Protein AF-A0A0D3IF37-F1 (afdb_monomer)

Nearest PDB structures (foldseek):
  8afw-assembly1_A  TM=7.853E-01  e=3.911E-01  Saccharomyces cerevisiae
  6wvz-assembly1_M  TM=8.835E-01  e=6.582E-01  Homo sapiens
  7mo7-assembly1_B  TM=9.055E-01  e=7.829E-01  Homo sapiens
  6i04-assembly2_B  TM=7.378E-01  e=4.390E-01  Homo sapiens
  5oql-assembly1_O  TM=6.759E-01  e=5.863E-01  Thermochaetoides thermophila DSM 1495

Radius of gyration: 23.02 Å; Cα contacts (8 Å, |Δi|>4): 160; chains: 1; bounding box: 54×38×68 Å

Organism: Emiliania huxleyi (strain CCMP1516) (NCBI:txid280463)

Mean predicted aligned error: 11.83 Å

pLDDT: mean 78.59, std 18.43, range [29.14, 96.12]

Sequence (164 aa):
MNAILDGGCLAEVLGHLTDWGLCCARRVCTAWRDAASTAGVWRAVFEGMHGAHSVHWAAAHEPVALAPGDDEWRARCALRRRAATNRRRGLARARLLPFEMGPTAASSPFFVVSLAVDGPWLALGGHGHVSLHDLRTGKRCWQQPHAASAAGSDDSAHLVSMVT

Foldseek 3Di:
DPPDDPLQSLLVVLLPDALVSLVVQLPPDPSSVVSSLPPCSLVSNLCNVPNPLCSVQCVPAVDFDDDVSDDPSNRVSVVVVVVVVCVVVVVDDDDDQPQDPPDDPPPDDDDFPDWDDDRQWIWTDDDQKIWIAGNVVSDTPDMDGNDPPPPDDDDDPPPPPPPD

Solvent-accessible surface area (backbone atoms only — not comparable to full-atom values): 10156 Å² total; per-residue (Å²): 133,86,84,73,73,51,62,64,61,46,22,55,61,51,24,74,34,52,69,65,53,44,57,54,42,41,69,74,45,67,69,45,30,51,20,62,63,39,88,59,27,40,46,43,19,46,26,75,76,59,36,69,66,47,57,65,49,37,74,80,72,55,88,75,94,71,59,94,90,56,57,67,43,50,52,50,49,52,50,54,53,49,54,51,50,29,49,78,70,68,65,53,79,84,75,88,62,76,75,80,78,72,90,64,67,98,80,67,84,90,58,76,79,44,78,49,78,57,91,58,35,37,39,42,30,35,91,58,29,40,36,37,29,35,66,84,80,39,42,74,77,47,73,45,70,47,77,71,79,74,89,68,86,78,96,69,88,78,72,80,75,78,79,127

Structure (mmCIF, N/CA/C/O backbone):
data_AF-A0A0D3IF37-F1
#
_entry.id   AF-A0A0D3IF37-F1
#
loop_
_atom_site.group_PDB
_atom_site.id
_atom_site.type_symbol
_atom_site.label_atom_id
_atom_site.label_alt_id
_atom_site.label_comp_id
_atom_site.label_asym_id
_atom_site.label_entity_id
_atom_site.label_seq_id
_atom_site.pdbx_PDB_ins_code
_atom_site.Cartn_x
_atom_site.Cartn_y
_atom_site.Cartn_z
_atom_site.occupancy
_atom_site.B_iso_or_equiv
_atom_site.auth_seq_id
_atom_site.auth_comp_id
_atom_site.auth_asym_id
_atom_site.auth_atom_id
_atom_site.pdbx_PDB_model_num
ATOM 1 N N . MET A 1 1 ? -25.679 -18.445 29.162 1.00 38.97 1 MET A N 1
ATOM 2 C CA . MET A 1 1 ? -24.326 -17.878 29.335 1.00 38.97 1 MET A CA 1
ATOM 3 C C . MET A 1 1 ? -23.926 -17.250 28.012 1.00 38.97 1 MET A C 1
ATOM 5 O O . MET A 1 1 ? -23.729 -17.987 27.058 1.00 38.97 1 MET A O 1
ATOM 9 N N . ASN A 1 2 ? -23.894 -15.919 27.919 1.00 47.25 2 ASN A N 1
ATOM 10 C CA . ASN A 1 2 ? -23.346 -15.246 26.739 1.00 47.25 2 ASN A CA 1
ATOM 11 C C . ASN A 1 2 ? -21.824 -15.308 26.855 1.00 47.25 2 ASN A C 1
ATOM 13 O O . ASN A 1 2 ? -21.263 -14.674 27.746 1.00 47.25 2 ASN A O 1
ATOM 17 N N . ALA A 1 3 ? -21.173 -16.105 26.010 1.00 55.53 3 ALA A N 1
ATOM 18 C CA . ALA A 1 3 ? -19.724 -16.074 25.891 1.00 55.53 3 ALA A CA 1
ATOM 19 C C . ALA A 1 3 ? -19.339 -14.707 25.311 1.00 55.53 3 ALA A C 1
ATOM 21 O O . ALA A 1 3 ? -19.522 -14.444 24.124 1.00 55.53 3 ALA A O 1
ATOM 22 N N . ILE A 1 4 ? -18.889 -13.802 26.178 1.00 71.75 4 ILE A N 1
ATOM 23 C CA . ILE A 1 4 ? -18.234 -12.572 25.751 1.00 71.75 4 ILE A CA 1
ATOM 24 C C . ILE A 1 4 ? -16.890 -13.024 25.187 1.00 71.75 4 ILE A C 1
ATOM 26 O O . ILE A 1 4 ? -16.077 -13.572 25.929 1.00 71.75 4 ILE A O 1
ATOM 30 N N . LEU A 1 5 ? -16.699 -12.863 23.876 1.00 75.69 5 LEU A N 1
ATOM 31 C CA . LEU A 1 5 ? -15.403 -13.081 23.236 1.00 75.69 5 LEU A CA 1
ATOM 32 C C . LEU A 1 5 ? -14.354 -12.267 23.996 1.00 75.69 5 LEU A C 1
ATOM 34 O O . LEU A 1 5 ? -14.552 -11.068 24.219 1.00 75.69 5 LEU A O 1
ATOM 38 N N . ASP A 1 6 ? -13.266 -12.910 24.412 1.00 87.62 6 ASP A N 1
ATOM 39 C CA . ASP A 1 6 ? -12.150 -12.179 24.994 1.00 87.62 6 ASP A CA 1
ATOM 40 C C . ASP A 1 6 ? -11.518 -11.236 23.951 1.00 87.62 6 ASP A C 1
ATOM 42 O O . ASP A 1 6 ? -11.742 -11.346 22.739 1.00 87.62 6 ASP A O 1
ATOM 46 N N . GLY A 1 7 ? -10.746 -10.259 24.429 1.00 85.88 7 GLY A N 1
ATOM 47 C CA . GLY A 1 7 ? -10.143 -9.247 23.561 1.00 85.88 7 GLY A CA 1
ATOM 48 C C . GLY A 1 7 ? -9.182 -9.823 22.512 1.00 85.88 7 GLY A C 1
ATOM 49 O O . GLY A 1 7 ? -9.018 -9.212 21.456 1.00 85.88 7 GLY A O 1
ATOM 50 N N . GLY A 1 8 ? -8.580 -10.989 22.769 1.00 89.81 8 GLY A N 1
ATOM 51 C CA . GLY A 1 8 ? -7.678 -11.665 21.837 1.00 89.81 8 GLY A CA 1
ATOM 52 C C . GLY A 1 8 ? -8.439 -12.320 20.689 1.00 89.81 8 GLY A C 1
ATOM 53 O O . GLY A 1 8 ? -8.130 -12.067 19.527 1.00 89.81 8 GLY A O 1
ATOM 54 N N . CYS A 1 9 ? -9.492 -13.072 21.003 1.00 92.81 9 CYS A N 1
ATOM 55 C CA . CYS A 1 9 ? -10.359 -13.696 20.008 1.00 92.81 9 CYS A CA 1
ATOM 56 C C . CYS A 1 9 ? -11.052 -12.641 19.133 1.00 92.81 9 CYS A C 1
ATOM 58 O O . CYS A 1 9 ? -11.139 -12.781 17.912 1.00 92.81 9 CYS A O 1
ATOM 60 N N . LEU A 1 10 ? -11.479 -11.522 19.731 1.00 93.69 10 LEU A N 1
ATOM 61 C CA . LEU A 1 10 ? -12.012 -10.404 18.960 1.00 93.69 10 LEU A CA 1
ATOM 62 C C . LEU A 1 10 ? -10.953 -9.805 18.018 1.00 93.69 10 LEU A C 1
ATOM 64 O O . LEU A 1 10 ? -11.267 -9.526 16.865 1.00 93.69 10 LEU A O 1
ATOM 68 N N . ALA A 1 11 ? -9.707 -9.625 18.468 1.00 93.19 11 ALA A N 1
ATOM 69 C CA . ALA A 1 11 ? -8.624 -9.113 17.626 1.00 93.19 11 ALA A CA 1
ATOM 70 C C . ALA A 1 11 ? -8.309 -10.043 16.439 1.00 93.19 11 ALA A C 1
ATOM 72 O O . ALA A 1 11 ? -8.102 -9.555 15.328 1.00 93.19 11 ALA A O 1
ATOM 73 N N . GLU A 1 12 ? -8.339 -11.361 16.651 1.00 94.69 12 GLU A N 1
ATOM 74 C CA . GLU A 1 12 ? -8.164 -12.369 15.599 1.00 94.69 12 GLU A CA 1
ATOM 75 C C . GLU A 1 12 ? -9.252 -12.251 14.523 1.00 94.69 12 GLU A C 1
ATOM 77 O O . GLU A 1 12 ? -8.947 -12.071 13.344 1.00 94.69 12 GLU A O 1
ATOM 82 N N . VAL A 1 13 ? -10.527 -12.224 14.928 1.00 94.88 13 VAL A N 1
ATOM 83 C CA . VAL A 1 13 ? -11.660 -12.046 14.002 1.00 94.88 13 VAL A CA 1
ATOM 84 C C . VAL A 1 13 ? -11.545 -10.728 13.233 1.00 94.88 13 VAL A C 1
ATOM 86 O O . VAL A 1 13 ? -11.764 -10.682 12.021 1.00 94.88 13 VAL A O 1
ATOM 89 N N . LEU A 1 14 ? -11.178 -9.644 13.920 1.00 95.56 14 LEU A N 1
ATOM 90 C CA . LEU A 1 14 ? -11.000 -8.332 13.301 1.00 95.56 14 LEU A CA 1
ATOM 91 C C . LEU A 1 14 ? -9.825 -8.296 12.308 1.00 95.56 14 LEU A C 1
ATOM 93 O O . LEU A 1 14 ? -9.883 -7.530 11.345 1.00 95.56 14 LEU A O 1
ATOM 97 N N . GLY A 1 15 ? -8.804 -9.137 12.494 1.00 93.94 15 GLY A N 1
ATOM 98 C CA . GLY A 1 15 ? -7.669 -9.294 11.579 1.00 93.94 15 GLY A CA 1
ATOM 99 C C . GLY A 1 15 ? -8.044 -9.832 10.194 1.00 93.94 15 GLY A C 1
ATOM 100 O O . GLY A 1 15 ? -7.302 -9.619 9.238 1.00 93.94 15 GLY A O 1
ATOM 101 N N . HIS A 1 16 ? -9.215 -10.461 10.057 1.00 95.12 16 HIS A N 1
ATOM 102 C CA . HIS A 1 16 ? -9.740 -10.953 8.778 1.00 95.12 16 HIS A CA 1
ATOM 103 C C . HIS A 1 16 ? -10.593 -9.927 8.017 1.00 95.12 16 HIS A C 1
ATOM 105 O O . HIS A 1 16 ? -11.067 -10.204 6.913 1.00 95.12 16 HIS A O 1
ATOM 111 N N . LEU A 1 17 ? -10.825 -8.743 8.590 1.00 95.75 17 LEU A N 1
ATOM 112 C CA . LEU A 1 17 ? -11.585 -7.688 7.927 1.00 95.75 17 LEU A CA 1
ATOM 113 C C . LEU A 1 17 ? -10.730 -6.916 6.916 1.00 95.75 17 LEU A C 1
ATOM 115 O O . LEU A 1 17 ? -9.505 -6.924 6.942 1.00 95.75 17 LEU A O 1
ATOM 119 N N . THR A 1 18 ? -11.400 -6.161 6.047 1.00 95.31 18 THR A N 1
ATOM 120 C CA . THR A 1 18 ? -10.742 -5.103 5.270 1.0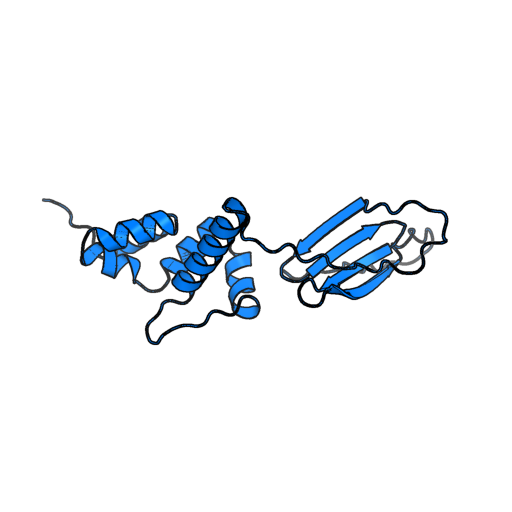0 95.31 18 THR A CA 1
ATOM 121 C C . THR A 1 18 ? -10.429 -3.900 6.156 1.00 95.31 18 THR A C 1
ATOM 123 O O . THR A 1 18 ? -11.015 -3.714 7.225 1.00 95.31 18 THR A O 1
ATOM 126 N N . ASP A 1 19 ? -9.571 -3.001 5.682 1.00 94.38 19 ASP A N 1
ATOM 127 C CA . ASP A 1 19 ? -9.265 -1.751 6.379 1.00 94.38 19 ASP A CA 1
ATOM 128 C C . ASP A 1 19 ? -10.495 -0.853 6.604 1.00 94.38 19 ASP A C 1
ATOM 130 O O . ASP A 1 19 ? -10.563 -0.107 7.587 1.00 94.38 19 ASP A O 1
ATOM 134 N N . TRP A 1 20 ? -11.476 -0.906 5.701 1.00 93.88 20 TRP A N 1
ATOM 135 C CA . TRP A 1 20 ? -12.772 -0.261 5.871 1.00 93.88 20 TRP A CA 1
ATOM 136 C C . TRP A 1 20 ? -13.583 -0.935 6.977 1.00 93.88 20 TRP A C 1
ATOM 138 O O . TRP A 1 20 ? -14.065 -0.246 7.877 1.00 93.88 20 TRP A O 1
ATOM 148 N N . GLY A 1 21 ? -13.679 -2.268 6.946 1.00 95.06 21 GLY A N 1
ATOM 149 C CA . GLY A 1 21 ? -14.354 -3.052 7.980 1.00 95.06 21 GLY A CA 1
ATOM 150 C C . GLY A 1 21 ? -13.775 -2.782 9.367 1.00 95.06 21 GLY A C 1
ATOM 151 O O . GLY A 1 21 ? -14.521 -2.486 10.298 1.00 95.06 21 GLY A O 1
ATOM 152 N N . LEU A 1 22 ? -12.447 -2.749 9.486 1.00 94.88 22 LEU A N 1
ATOM 153 C CA . LEU A 1 22 ? -11.756 -2.454 10.737 1.00 94.88 22 LEU A CA 1
ATOM 154 C C . LEU A 1 22 ? -11.977 -1.000 11.202 1.00 94.88 22 LEU A C 1
ATOM 156 O O . LEU A 1 22 ? -12.160 -0.737 12.392 1.00 94.88 22 LEU A O 1
ATOM 160 N N . CYS A 1 23 ? -12.041 -0.032 10.278 1.00 93.69 23 CYS A N 1
ATOM 161 C CA . CYS A 1 23 ? -12.442 1.341 10.606 1.00 93.69 23 CYS A CA 1
ATOM 162 C C . CYS A 1 23 ? -13.880 1.429 11.137 1.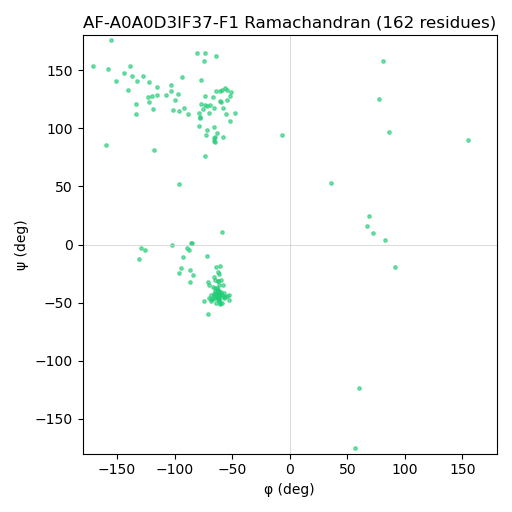00 93.69 23 CYS A C 1
ATOM 164 O O . CYS A 1 23 ? -14.129 2.198 12.068 1.00 93.69 23 CYS A O 1
ATOM 166 N N . CYS A 1 24 ? -14.816 0.682 10.548 1.00 95.44 24 CYS A N 1
ATOM 167 C CA . CYS A 1 24 ? -16.195 0.598 11.024 1.00 95.44 24 CYS A CA 1
ATOM 168 C C . CYS A 1 24 ? -16.257 -0.060 12.406 1.00 95.44 24 CYS A C 1
ATOM 170 O O . CYS A 1 24 ? -16.868 0.505 13.311 1.00 95.44 24 CYS A O 1
ATOM 172 N N . ALA A 1 25 ? -15.549 -1.175 12.599 1.00 94.56 25 ALA A N 1
ATOM 173 C CA . ALA A 1 25 ? -15.479 -1.903 13.861 1.00 94.56 25 ALA A CA 1
ATOM 174 C C . ALA A 1 25 ? -15.048 -1.005 15.037 1.00 94.56 25 ALA A C 1
ATOM 176 O O . ALA A 1 25 ? -15.699 -0.966 16.079 1.00 94.56 25 ALA A O 1
ATOM 177 N N . ARG A 1 26 ? -14.022 -0.169 14.836 1.00 94.50 26 ARG A N 1
ATOM 178 C CA . ARG A 1 26 ? -13.526 0.793 15.843 1.00 94.50 26 ARG A CA 1
ATOM 179 C C . ARG A 1 26 ? -14.539 1.840 16.311 1.00 94.50 26 ARG A C 1
ATOM 181 O O . ARG A 1 26 ? -14.306 2.509 17.325 1.00 94.50 26 ARG A O 1
ATOM 188 N N . ARG A 1 27 ? -15.608 2.055 15.542 1.00 96.12 27 ARG A N 1
ATOM 189 C CA . ARG A 1 27 ? -16.674 3.018 15.855 1.00 96.12 27 ARG A CA 1
ATOM 190 C C . ARG A 1 27 ? -17.832 2.387 16.625 1.00 96.12 27 ARG A C 1
ATOM 192 O O . ARG A 1 27 ? -18.658 3.137 17.123 1.00 96.12 27 ARG A O 1
ATOM 199 N N . VAL A 1 28 ? -17.880 1.057 16.732 1.00 96.12 28 VAL A N 1
ATOM 200 C CA . VAL A 1 28 ? -18.986 0.330 17.372 1.00 96.12 28 VAL A CA 1
ATOM 201 C C . VAL A 1 28 ? -18.979 0.542 18.885 1.00 96.12 28 VAL A C 1
ATOM 203 O O . VAL A 1 28 ? -19.936 1.073 19.439 1.00 96.12 28 VAL A O 1
ATOM 206 N N . CYS A 1 29 ? -17.896 0.159 19.564 1.00 95.06 29 CYS A N 1
ATOM 207 C CA . CYS A 1 29 ? -17.746 0.322 21.011 1.00 95.06 29 CYS A CA 1
ATOM 208 C C . CYS A 1 29 ? -16.262 0.371 21.419 1.00 95.06 29 CYS A C 1
ATOM 210 O O . CYS A 1 29 ? -15.373 0.218 20.577 1.00 95.06 29 CYS A O 1
ATOM 212 N N . THR A 1 30 ? -15.987 0.601 22.707 1.00 94.31 30 THR A N 1
ATOM 213 C CA . THR A 1 30 ? -14.619 0.647 23.256 1.00 94.31 30 THR A CA 1
ATOM 214 C C . THR A 1 30 ? -13.900 -0.690 23.107 1.00 94.31 30 THR A C 1
ATOM 216 O O . THR A 1 30 ? -12.820 -0.710 22.538 1.00 94.31 30 THR A O 1
ATOM 219 N N . ALA A 1 31 ? -14.538 -1.812 23.457 1.00 93.25 31 ALA A N 1
ATOM 220 C CA . ALA A 1 31 ? -13.929 -3.141 23.334 1.00 93.25 31 ALA A CA 1
ATOM 221 C C . ALA A 1 31 ? -13.467 -3.465 21.898 1.00 93.25 31 ALA A C 1
ATOM 223 O O . ALA A 1 31 ? -12.369 -3.972 21.691 1.00 93.25 31 ALA A O 1
ATOM 224 N N . TRP A 1 32 ? -14.271 -3.117 20.887 1.00 95.44 32 TRP A N 1
ATOM 225 C CA . TRP A 1 32 ? -13.907 -3.306 19.477 1.00 95.44 32 TRP A CA 1
ATOM 226 C C . TRP A 1 32 ? -12.799 -2.355 19.031 1.00 95.44 32 TRP A C 1
ATOM 228 O O . TRP A 1 32 ? -11.961 -2.709 18.204 1.00 95.44 32 TRP A O 1
ATOM 238 N N . ARG A 1 33 ? -12.788 -1.132 19.568 1.00 94.62 33 ARG A N 1
ATOM 239 C CA . ARG A 1 33 ? -11.717 -0.170 19.315 1.00 94.62 33 ARG A CA 1
ATOM 240 C C . ARG A 1 33 ? -10.391 -0.647 19.891 1.00 94.62 33 ARG A C 1
ATOM 242 O O . ARG A 1 33 ? -9.380 -0.508 19.205 1.00 94.62 33 ARG A O 1
ATOM 249 N N . ASP A 1 34 ? -10.418 -1.191 21.099 1.00 93.75 34 ASP A N 1
ATOM 250 C CA . ASP A 1 34 ? -9.241 -1.684 21.803 1.00 93.75 34 ASP A CA 1
ATOM 251 C C . ASP A 1 34 ? -8.698 -2.929 21.096 1.00 93.75 34 ASP A C 1
ATOM 253 O O . ASP A 1 34 ? -7.531 -2.94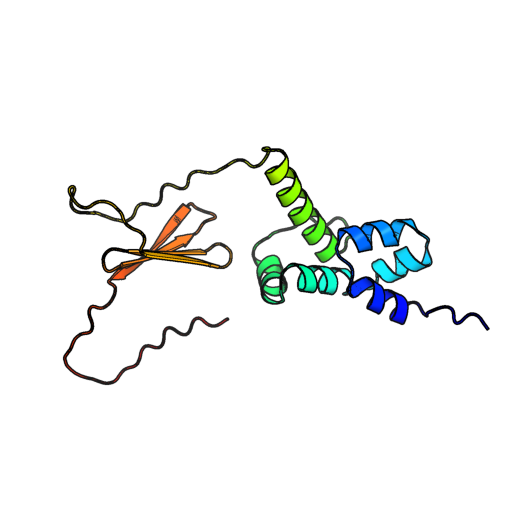1 20.719 1.00 93.75 34 ASP A O 1
ATOM 257 N N . ALA A 1 35 ? -9.562 -3.893 20.752 1.00 94.69 35 ALA A N 1
ATOM 258 C CA . ALA A 1 35 ? -9.178 -5.072 19.972 1.00 94.69 35 ALA A CA 1
ATOM 259 C C . ALA A 1 35 ? -8.610 -4.714 18.585 1.00 94.69 35 ALA A C 1
ATOM 261 O O . ALA A 1 35 ? -7.602 -5.263 18.157 1.00 94.69 35 ALA A O 1
ATOM 262 N N . ALA A 1 36 ? -9.194 -3.733 17.891 1.00 93.94 36 ALA A N 1
ATOM 263 C CA . ALA A 1 36 ? -8.663 -3.229 16.621 1.00 93.94 36 ALA A CA 1
ATOM 264 C C . ALA A 1 36 ? -7.374 -2.399 16.763 1.00 93.94 36 ALA A C 1
ATOM 266 O O . ALA A 1 36 ? -6.791 -2.002 15.751 1.00 93.94 36 ALA A O 1
ATOM 267 N N . SER A 1 37 ? -6.983 -2.046 17.988 1.00 92.12 37 SER A N 1
ATOM 268 C CA . SER A 1 37 ? -5.728 -1.352 18.297 1.00 92.12 37 SER A CA 1
ATOM 269 C C . SER A 1 37 ? -4.676 -2.312 18.862 1.00 92.12 37 SER A C 1
ATOM 271 O O . SER A 1 37 ? -3.557 -1.885 19.136 1.00 92.12 37 SER A O 1
ATOM 273 N N . THR A 1 38 ? -5.008 -3.600 19.005 1.00 93.81 38 THR A N 1
ATOM 274 C CA . THR A 1 38 ? -4.048 -4.645 19.355 1.00 93.81 38 THR A CA 1
ATOM 275 C C . THR A 1 38 ? -2.942 -4.700 18.304 1.00 93.81 38 THR A C 1
ATOM 277 O O . THR A 1 38 ? -3.196 -4.698 17.094 1.00 93.81 38 THR A O 1
ATOM 280 N N . ALA A 1 39 ? -1.696 -4.746 18.780 1.00 91.50 39 ALA A N 1
ATOM 281 C CA . ALA A 1 39 ? -0.518 -4.794 17.928 1.00 91.50 39 ALA A CA 1
ATOM 282 C C . ALA A 1 39 ? -0.609 -5.961 16.931 1.00 91.50 39 ALA A C 1
ATOM 284 O O . ALA A 1 39 ? -0.937 -7.086 17.296 1.00 91.50 39 ALA A O 1
ATOM 285 N N . GLY A 1 40 ? -0.318 -5.683 15.660 1.00 92.00 40 GLY A N 1
ATOM 286 C CA . GLY A 1 40 ? -0.333 -6.683 14.590 1.00 92.00 40 GLY A CA 1
ATOM 287 C C . GLY A 1 40 ? -1.661 -6.821 13.842 1.00 92.00 40 GLY A C 1
ATOM 288 O O . GLY A 1 40 ? -1.631 -7.250 12.692 1.00 92.00 40 GLY A O 1
ATOM 289 N N . VAL A 1 41 ? -2.798 -6.370 14.389 1.00 95.50 41 VAL A N 1
ATOM 290 C CA . VAL A 1 41 ? -4.101 -6.469 13.694 1.00 95.50 41 VAL A CA 1
ATOM 291 C C . VAL A 1 41 ? -4.088 -5.692 12.377 1.00 95.50 41 VAL A C 1
ATOM 293 O O . VAL A 1 41 ? -4.425 -6.235 11.327 1.00 95.50 41 VAL A O 1
ATOM 296 N N . TRP A 1 42 ? -3.626 -4.437 12.387 1.00 95.25 42 TRP A N 1
ATOM 297 C CA . TRP A 1 42 ? -3.522 -3.641 11.158 1.00 95.25 42 TRP A CA 1
ATOM 298 C C . TRP A 1 42 ? -2.504 -4.202 10.165 1.00 95.25 42 TRP A C 1
ATOM 300 O O . TRP A 1 42 ? -2.702 -4.065 8.958 1.00 95.25 42 TRP A O 1
ATOM 310 N N . ARG A 1 43 ? -1.441 -4.854 10.653 1.00 94.69 43 ARG A N 1
ATOM 311 C CA . ARG A 1 43 ? -0.461 -5.537 9.801 1.00 94.69 43 ARG A CA 1
ATOM 312 C C . ARG A 1 43 ? -1.098 -6.728 9.089 1.00 94.69 43 ARG A C 1
ATOM 314 O O . ARG A 1 43 ? -0.952 -6.828 7.878 1.00 94.69 43 ARG A O 1
ATOM 321 N N . ALA A 1 44 ? -1.842 -7.565 9.815 1.00 94.88 44 ALA A N 1
ATOM 322 C CA . ALA A 1 44 ? -2.561 -8.709 9.257 1.00 94.88 44 ALA A CA 1
ATOM 323 C C . ALA A 1 44 ? -3.605 -8.272 8.218 1.00 94.88 44 ALA A C 1
ATOM 325 O O . ALA A 1 44 ? -3.656 -8.827 7.124 1.00 94.88 44 ALA A O 1
ATOM 326 N N . VAL A 1 45 ? -4.367 -7.210 8.503 1.00 95.88 45 VAL A N 1
ATOM 327 C CA . VAL A 1 45 ? -5.311 -6.632 7.531 1.00 95.88 45 VAL A CA 1
ATOM 328 C C . VAL A 1 45 ? -4.589 -6.118 6.282 1.00 95.88 45 VAL A C 1
ATOM 330 O O . VAL A 1 45 ? -5.030 -6.365 5.159 1.00 95.88 45 VAL A O 1
ATOM 333 N N . PHE A 1 46 ? -3.465 -5.415 6.445 1.00 94.25 46 PHE A N 1
ATOM 334 C CA . PHE A 1 46 ? -2.674 -4.931 5.313 1.00 94.25 46 PHE A CA 1
ATOM 335 C C . PHE A 1 46 ? -2.133 -6.091 4.466 1.00 94.25 46 PHE A C 1
ATOM 337 O O . PHE A 1 46 ? -2.231 -6.054 3.240 1.00 94.25 46 PHE A O 1
ATOM 344 N N . GLU A 1 47 ? -1.606 -7.128 5.116 1.00 94.00 47 GLU A N 1
ATOM 345 C CA . GLU A 1 47 ? -1.120 -8.349 4.477 1.00 94.00 47 GLU A CA 1
ATOM 346 C C . GLU A 1 47 ? -2.229 -9.081 3.720 1.00 94.00 47 GLU A C 1
ATOM 348 O O . GLU A 1 47 ? -2.055 -9.402 2.549 1.00 94.00 47 GLU A O 1
ATOM 353 N N . GLY A 1 48 ? -3.400 -9.270 4.330 1.00 94.19 48 GLY A N 1
ATOM 354 C CA . GLY A 1 48 ? -4.535 -9.931 3.684 1.00 94.19 48 GLY A CA 1
ATOM 355 C C . GLY A 1 48 ? -5.030 -9.192 2.437 1.00 94.19 48 GLY A C 1
ATOM 356 O O . GLY A 1 48 ? -5.426 -9.817 1.457 1.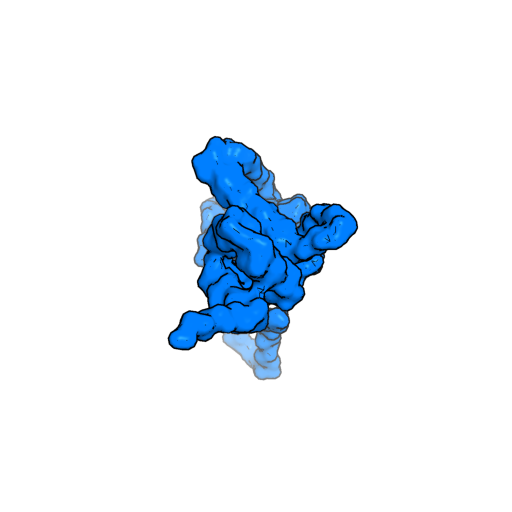00 94.19 48 GLY A O 1
ATOM 357 N N . MET A 1 49 ? -4.970 -7.856 2.430 1.00 93.31 49 MET A N 1
ATOM 358 C CA . MET A 1 49 ? -5.402 -7.048 1.282 1.00 93.31 49 MET A CA 1
ATOM 359 C C . MET A 1 49 ? -4.338 -6.881 0.189 1.00 93.31 49 MET A C 1
ATOM 361 O O . MET A 1 49 ? -4.682 -6.573 -0.956 1.00 93.31 49 MET A O 1
ATOM 365 N N . HIS A 1 50 ? -3.052 -6.969 0.531 1.00 89.62 50 HIS A N 1
ATOM 366 C CA . HIS A 1 50 ? -1.956 -6.559 -0.357 1.00 89.62 50 HIS A CA 1
ATOM 367 C C . HIS A 1 50 ? -0.851 -7.607 -0.540 1.00 89.62 50 HIS A C 1
ATOM 369 O O . HIS A 1 50 ? 0.074 -7.381 -1.324 1.00 89.62 50 HIS A O 1
ATOM 375 N N . GLY A 1 51 ? -0.944 -8.739 0.151 1.00 90.31 51 GLY A N 1
ATOM 376 C CA . GLY A 1 51 ? 0.035 -9.819 0.161 1.00 90.31 51 GLY A CA 1
ATOM 377 C C . GLY A 1 51 ? 1.225 -9.572 1.093 1.00 90.31 51 GLY A C 1
ATOM 378 O O . GLY A 1 51 ? 1.591 -8.431 1.393 1.00 90.31 51 GLY A O 1
ATOM 379 N N . ALA A 1 52 ? 1.877 -10.667 1.494 1.00 89.00 52 ALA A N 1
ATOM 380 C CA . ALA A 1 52 ? 3.054 -10.672 2.368 1.00 89.00 52 ALA A CA 1
ATOM 381 C C . ALA A 1 52 ? 4.233 -9.859 1.806 1.00 89.00 52 ALA A C 1
ATOM 383 O O . ALA A 1 52 ? 4.936 -9.178 2.555 1.00 89.00 52 ALA A O 1
ATOM 384 N N . HIS A 1 53 ? 4.418 -9.856 0.481 1.00 83.94 53 HIS A N 1
ATOM 385 C CA . HIS A 1 53 ? 5.442 -9.039 -0.184 1.00 83.94 53 HIS A CA 1
ATOM 386 C C . HIS A 1 53 ? 5.273 -7.545 0.112 1.00 83.94 53 HIS A C 1
ATOM 388 O O . HIS A 1 53 ? 6.224 -6.856 0.477 1.00 83.94 53 HIS A O 1
ATOM 394 N N . SER A 1 54 ? 4.033 -7.044 0.049 1.00 85.69 54 SER A N 1
ATOM 395 C CA . SER A 1 54 ? 3.747 -5.627 0.296 1.00 85.69 54 SER A CA 1
ATOM 396 C C . SER A 1 54 ? 4.120 -5.196 1.713 1.00 85.69 54 SER A C 1
ATOM 398 O O . SER A 1 54 ? 4.483 -4.040 1.903 1.00 85.69 54 SER A O 1
ATOM 400 N N . VAL A 1 55 ? 4.028 -6.088 2.704 1.00 88.06 55 VAL A N 1
ATOM 401 C CA . VAL A 1 55 ? 4.416 -5.800 4.095 1.00 88.06 55 VAL A CA 1
ATOM 402 C C . VAL A 1 55 ? 5.918 -5.519 4.169 1.00 88.06 55 VAL A C 1
ATOM 404 O O . VAL A 1 55 ? 6.332 -4.484 4.684 1.00 88.06 55 VAL A O 1
ATOM 407 N N . HIS A 1 56 ? 6.739 -6.396 3.598 1.00 85.19 56 HIS A N 1
ATOM 408 C CA . HIS A 1 56 ? 8.194 -6.239 3.612 1.00 85.19 56 HIS A CA 1
ATOM 409 C C . HIS A 1 56 ? 8.632 -5.019 2.796 1.00 85.19 56 HIS A C 1
ATOM 411 O O . HIS A 1 56 ? 9.430 -4.202 3.256 1.00 85.19 56 HIS A O 1
ATOM 417 N N . TRP A 1 57 ? 8.040 -4.847 1.615 1.00 82.50 57 TRP A N 1
ATOM 418 C CA . TRP A 1 57 ? 8.393 -3.769 0.702 1.00 82.50 57 TRP A CA 1
ATOM 419 C C . TRP A 1 57 ? 7.991 -2.377 1.216 1.00 82.50 57 TRP A C 1
ATOM 421 O O . TRP A 1 57 ? 8.767 -1.422 1.125 1.00 82.50 57 TRP A O 1
ATOM 431 N N . ALA A 1 58 ? 6.779 -2.235 1.767 1.00 83.44 58 ALA A N 1
ATOM 432 C CA . ALA A 1 58 ? 6.237 -0.928 2.138 1.00 83.44 58 ALA A CA 1
ATOM 433 C C . ALA A 1 58 ? 7.073 -0.245 3.231 1.00 83.44 58 ALA A C 1
ATOM 435 O O . ALA A 1 58 ? 7.297 0.967 3.152 1.00 83.44 58 ALA A O 1
ATOM 436 N N . ALA A 1 59 ? 7.585 -1.016 4.197 1.00 78.44 59 ALA A N 1
ATOM 437 C CA . ALA A 1 59 ? 8.451 -0.522 5.268 1.00 78.44 59 ALA A CA 1
ATOM 438 C C . ALA A 1 59 ? 9.660 0.267 4.730 1.00 78.44 59 ALA A C 1
ATOM 440 O O . ALA A 1 59 ? 9.958 1.353 5.224 1.00 78.44 59 ALA A O 1
ATOM 441 N N . ALA A 1 60 ? 10.301 -0.237 3.672 1.00 77.88 60 ALA A N 1
ATOM 442 C CA . ALA A 1 60 ? 11.513 0.348 3.103 1.00 77.88 60 ALA A CA 1
ATOM 443 C C . ALA A 1 60 ? 11.258 1.449 2.054 1.00 77.88 60 ALA A C 1
ATOM 445 O O . ALA A 1 60 ? 12.144 2.265 1.793 1.00 77.88 60 ALA A O 1
ATOM 446 N N . HIS A 1 61 ? 10.077 1.479 1.425 1.00 73.62 61 HIS A N 1
ATOM 447 C CA . HIS A 1 61 ? 9.879 2.249 0.186 1.00 73.62 61 HIS A CA 1
ATOM 448 C C . HIS A 1 61 ? 8.651 3.164 0.145 1.00 73.62 61 HIS A C 1
ATOM 450 O O . HIS A 1 61 ? 8.565 4.017 -0.740 1.00 73.62 61 HIS A O 1
ATOM 456 N N . GLU A 1 62 ? 7.721 3.040 1.088 1.00 78.12 62 GLU A N 1
ATOM 457 C CA . GLU A 1 62 ? 6.536 3.894 1.187 1.00 78.12 62 GLU A CA 1
ATOM 458 C C . GLU A 1 62 ? 6.601 4.638 2.532 1.00 78.12 62 GLU A C 1
ATOM 460 O O . GLU A 1 62 ? 6.028 4.166 3.512 1.00 78.12 62 GLU A O 1
ATOM 465 N N . PRO A 1 63 ? 7.362 5.745 2.644 1.00 77.81 63 PRO A N 1
ATOM 466 C CA . PRO A 1 63 ? 7.530 6.433 3.918 1.00 77.81 63 PRO A CA 1
ATOM 467 C C . PRO A 1 63 ? 6.190 6.993 4.397 1.00 77.81 63 PRO A C 1
ATOM 469 O O . PRO A 1 63 ? 5.465 7.648 3.643 1.00 77.81 63 PRO A O 1
ATOM 472 N N . VAL A 1 64 ? 5.873 6.752 5.667 1.00 84.88 64 VAL A N 1
ATOM 473 C CA . VAL A 1 64 ? 4.655 7.250 6.307 1.00 84.88 64 VAL A CA 1
ATOM 474 C C . VAL A 1 64 ? 5.041 8.135 7.481 1.00 84.88 64 VAL A C 1
ATOM 476 O O . VAL A 1 64 ? 5.819 7.733 8.340 1.00 84.88 64 VAL A O 1
ATOM 479 N N . ALA A 1 65 ? 4.502 9.353 7.514 1.00 80.56 65 ALA A N 1
ATOM 480 C CA . ALA A 1 65 ? 4.622 10.219 8.678 1.00 80.56 65 ALA A CA 1
ATOM 481 C C . ALA A 1 65 ? 3.669 9.713 9.769 1.00 80.56 65 ALA A C 1
ATOM 483 O O . ALA A 1 65 ? 2.454 9.703 9.562 1.00 80.56 65 ALA A O 1
ATOM 484 N N . LEU A 1 66 ? 4.221 9.281 10.902 1.00 84.62 66 LEU A N 1
ATOM 485 C CA . LEU A 1 66 ? 3.455 8.783 12.044 1.00 84.62 66 LEU A CA 1
ATOM 486 C C . LEU A 1 66 ? 3.399 9.848 13.134 1.00 84.62 66 LEU A C 1
ATOM 488 O O . LEU A 1 66 ? 4.427 10.425 13.493 1.00 84.62 66 LEU A O 1
ATOM 492 N N . ALA A 1 67 ? 2.205 10.104 13.668 1.00 79.69 67 ALA A N 1
ATOM 493 C CA . ALA A 1 67 ? 2.090 10.851 14.911 1.00 79.69 67 ALA A CA 1
ATOM 494 C C . ALA A 1 67 ? 2.501 9.955 16.099 1.00 79.69 67 ALA A C 1
ATOM 496 O O . ALA A 1 67 ? 2.449 8.725 15.996 1.00 79.69 67 ALA A O 1
ATOM 497 N N . PRO A 1 68 ? 2.895 10.534 17.247 1.00 77.56 68 PRO A N 1
ATOM 498 C CA . PRO A 1 68 ? 3.158 9.755 18.452 1.00 77.56 68 PRO A CA 1
ATOM 499 C C . PRO A 1 68 ? 1.953 8.878 18.823 1.00 77.56 68 PRO A C 1
ATOM 501 O O . PRO A 1 68 ? 0.844 9.382 18.989 1.00 77.56 68 PRO A O 1
ATOM 504 N N . GLY A 1 69 ? 2.177 7.568 18.952 1.00 74.31 69 GLY A N 1
ATOM 505 C CA . GLY A 1 69 ? 1.131 6.594 19.284 1.00 74.31 69 GLY A CA 1
ATOM 506 C C . GLY A 1 69 ? 0.285 6.104 18.101 1.00 74.31 69 GLY A C 1
ATOM 507 O O . GLY A 1 69 ? -0.641 5.324 18.320 1.00 74.31 69 GLY A O 1
ATOM 508 N N . ASP A 1 70 ? 0.583 6.520 16.865 1.00 80.94 70 ASP A N 1
ATOM 509 C CA . ASP A 1 70 ? -0.071 5.956 15.683 1.00 80.94 70 ASP A CA 1
ATOM 510 C C . ASP A 1 70 ? 0.489 4.579 15.311 1.00 80.94 70 ASP A C 1
ATOM 512 O O . ASP A 1 70 ? 1.691 4.322 15.349 1.00 80.94 70 ASP A O 1
ATOM 516 N N . ASP A 1 71 ? -0.417 3.703 14.879 1.00 87.81 71 ASP A N 1
ATOM 517 C CA . ASP A 1 71 ? -0.079 2.420 14.271 1.00 87.81 71 ASP A CA 1
ATOM 518 C C . ASP A 1 71 ? 0.378 2.643 12.818 1.00 87.81 71 ASP A C 1
ATOM 520 O O . ASP A 1 71 ? -0.370 3.168 11.982 1.00 87.81 71 ASP A O 1
ATOM 524 N N . GLU A 1 72 ? 1.608 2.223 12.513 1.00 91.00 72 GLU A N 1
ATOM 525 C CA . GLU A 1 72 ? 2.206 2.320 11.181 1.00 91.00 72 GLU A CA 1
ATOM 526 C C . GLU A 1 72 ? 1.320 1.707 10.088 1.00 91.00 72 GLU A C 1
ATOM 528 O O . GLU A 1 72 ? 1.062 2.324 9.049 1.00 91.00 72 GLU A O 1
ATOM 533 N N . TRP A 1 73 ? 0.817 0.498 10.322 1.00 92.75 73 TRP A N 1
ATOM 534 C CA . TRP A 1 73 ? 0.054 -0.270 9.343 1.00 92.75 73 TRP A CA 1
ATOM 535 C C . TRP A 1 73 ? -1.322 0.329 9.106 1.00 92.75 73 TRP A C 1
ATOM 537 O O . TRP A 1 73 ? -1.824 0.324 7.976 1.00 92.75 73 TRP A O 1
ATOM 547 N N . ARG A 1 74 ? -1.904 0.943 10.137 1.00 91.81 74 ARG A N 1
ATOM 548 C CA . ARG A 1 74 ? -3.110 1.758 9.980 1.00 91.81 74 ARG A CA 1
ATOM 549 C C . ARG A 1 74 ? -2.858 2.941 9.051 1.00 91.81 74 ARG A C 1
ATOM 551 O O . ARG A 1 74 ? -3.669 3.202 8.157 1.00 91.81 74 ARG A O 1
ATOM 558 N N . ALA A 1 75 ? -1.762 3.664 9.257 1.00 91.06 75 ALA A N 1
ATOM 559 C CA . ALA A 1 75 ? -1.426 4.821 8.439 1.00 91.06 75 ALA A CA 1
ATOM 560 C C . ALA A 1 75 ? -1.138 4.415 6.977 1.00 91.06 75 ALA A C 1
ATOM 562 O O . ALA A 1 75 ? -1.611 5.077 6.049 1.00 91.06 75 ALA A O 1
ATOM 563 N N . ARG A 1 76 ? -0.493 3.262 6.754 1.00 91.94 76 ARG A N 1
ATOM 564 C CA . ARG A 1 76 ? -0.306 2.654 5.421 1.00 91.94 76 ARG A CA 1
ATOM 565 C C . ARG A 1 76 ? -1.623 2.272 4.742 1.00 91.94 76 ARG A C 1
ATOM 567 O O . ARG A 1 76 ? -1.832 2.615 3.577 1.00 91.94 76 ARG A O 1
ATOM 574 N N . CYS A 1 77 ? -2.548 1.631 5.461 1.00 92.31 77 CYS A N 1
ATOM 575 C CA . CYS A 1 77 ? -3.890 1.346 4.941 1.00 92.31 77 CYS A CA 1
ATOM 576 C C . CYS A 1 77 ? -4.599 2.641 4.508 1.00 92.31 77 CYS A C 1
ATOM 578 O O . CYS A 1 77 ? -5.147 2.730 3.406 1.00 92.31 77 CYS A O 1
ATOM 580 N N . ALA A 1 78 ? -4.544 3.681 5.346 1.00 90.88 78 ALA A N 1
ATOM 581 C CA . ALA A 1 78 ? -5.139 4.978 5.037 1.00 90.88 78 ALA A CA 1
ATOM 582 C C . ALA A 1 78 ? -4.510 5.630 3.792 1.00 90.88 78 ALA A C 1
ATOM 584 O O . ALA A 1 78 ? -5.236 6.163 2.947 1.00 90.88 78 ALA A O 1
ATOM 585 N N . LEU A 1 79 ? -3.184 5.548 3.641 1.00 89.62 79 LEU A N 1
ATOM 586 C CA . LEU A 1 79 ? -2.459 6.053 2.475 1.00 89.62 79 LEU A CA 1
ATOM 587 C C . LEU A 1 79 ? -2.922 5.367 1.182 1.00 89.62 79 LEU A C 1
ATOM 589 O O . LEU A 1 79 ? -3.319 6.048 0.230 1.00 89.62 79 LEU A O 1
ATOM 593 N N . ARG A 1 80 ? -2.976 4.029 1.162 1.00 90.25 80 ARG A N 1
ATOM 594 C CA . ARG A 1 80 ? -3.426 3.259 -0.012 1.00 90.25 80 ARG A CA 1
ATOM 595 C C . ARG A 1 80 ? -4.894 3.498 -0.346 1.00 90.25 80 ARG A C 1
ATOM 597 O O . ARG A 1 80 ? -5.236 3.690 -1.517 1.00 90.25 80 ARG A O 1
ATOM 604 N N . ARG A 1 81 ? -5.761 3.589 0.666 1.00 90.31 81 ARG A N 1
ATOM 605 C CA . ARG A 1 81 ? -7.178 3.940 0.486 1.00 90.31 81 ARG A CA 1
ATOM 606 C C . ARG A 1 81 ? -7.344 5.333 -0.116 1.00 90.31 81 ARG A C 1
ATOM 608 O O . ARG A 1 81 ? -8.147 5.523 -1.035 1.00 90.31 81 ARG A O 1
ATOM 615 N N . ARG A 1 82 ? -6.563 6.310 0.357 1.00 90.19 82 ARG A N 1
ATOM 616 C CA . ARG A 1 82 ? -6.545 7.671 -0.197 1.00 90.19 82 ARG A CA 1
ATOM 617 C C . ARG A 1 82 ? -6.064 7.665 -1.644 1.00 90.19 82 ARG A C 1
ATOM 619 O O . ARG A 1 82 ? -6.707 8.284 -2.488 1.00 90.19 82 ARG A O 1
ATOM 626 N N . ALA A 1 83 ? -5.007 6.920 -1.960 1.00 88.44 83 ALA A N 1
ATOM 627 C CA . ALA A 1 83 ? -4.515 6.774 -3.328 1.00 88.44 83 ALA A CA 1
ATOM 628 C C . ALA A 1 83 ? -5.563 6.139 -4.264 1.00 88.44 83 ALA A C 1
ATOM 630 O O . ALA A 1 83 ? -5.756 6.611 -5.385 1.00 88.44 83 ALA A O 1
ATOM 631 N N . ALA A 1 84 ? -6.281 5.105 -3.812 1.00 88.75 84 ALA A N 1
ATOM 632 C CA . ALA A 1 84 ? -7.370 4.486 -4.573 1.00 88.75 84 ALA A CA 1
ATOM 633 C C . ALA A 1 84 ? -8.552 5.450 -4.782 1.00 88.75 84 ALA A C 1
ATOM 635 O O . ALA A 1 84 ? -9.093 5.553 -5.884 1.00 88.75 84 ALA A O 1
ATOM 636 N N . THR A 1 85 ? -8.914 6.208 -3.745 1.00 91.19 85 THR A N 1
ATOM 637 C CA . THR A 1 85 ? -9.970 7.228 -3.818 1.00 91.19 85 THR A CA 1
ATOM 638 C C . THR A 1 85 ? -9.598 8.344 -4.793 1.00 91.19 85 THR A C 1
ATOM 640 O O . THR A 1 85 ? -10.413 8.722 -5.632 1.00 91.19 85 THR A O 1
ATOM 643 N N . ASN A 1 86 ? -8.356 8.833 -4.738 1.00 91.75 86 ASN A N 1
ATOM 644 C CA . ASN A 1 86 ? -7.860 9.861 -5.651 1.00 91.75 86 ASN A CA 1
ATOM 645 C C . ASN A 1 86 ? -7.893 9.387 -7.107 1.00 91.75 86 ASN A C 1
ATOM 647 O O . ASN A 1 86 ? -8.306 10.152 -7.974 1.00 91.75 86 ASN A O 1
ATOM 651 N N . ARG A 1 87 ? -7.531 8.122 -7.374 1.00 89.31 87 ARG A N 1
ATOM 652 C CA . ARG A 1 87 ? -7.649 7.516 -8.712 1.00 89.31 87 ARG A CA 1
ATOM 653 C C . ARG A 1 87 ? -9.090 7.535 -9.221 1.00 89.31 87 ARG A C 1
ATOM 655 O O . ARG A 1 87 ? -9.333 8.042 -10.308 1.00 89.31 87 ARG A O 1
ATOM 662 N N . ARG A 1 88 ? -10.051 7.064 -8.418 1.00 91.00 88 ARG A N 1
ATOM 663 C CA . ARG A 1 88 ? -11.480 7.044 -8.799 1.00 91.00 88 ARG A CA 1
ATOM 664 C C . ARG A 1 88 ? -12.065 8.437 -9.033 1.00 91.00 88 ARG A C 1
ATOM 666 O O . ARG A 1 88 ? -12.962 8.587 -9.848 1.00 91.00 88 ARG A O 1
ATOM 673 N N . ARG A 1 89 ? -11.564 9.447 -8.319 1.00 93.38 89 ARG A N 1
ATOM 674 C CA . ARG A 1 89 ? -12.005 10.845 -8.446 1.00 93.38 89 ARG A CA 1
ATOM 675 C C . ARG A 1 89 ? -11.289 11.624 -9.555 1.00 93.38 89 ARG A C 1
ATOM 677 O O . ARG A 1 89 ? -11.523 12.819 -9.674 1.00 93.38 89 ARG A O 1
ATOM 684 N N . GLY A 1 90 ? -10.379 11.000 -10.308 1.00 90.38 90 GLY A N 1
ATOM 685 C CA . GLY A 1 90 ? -9.569 11.703 -11.310 1.00 90.38 90 GLY A CA 1
ATOM 686 C C . GLY A 1 90 ? -8.570 12.706 -10.715 1.00 90.38 90 GLY A C 1
ATOM 687 O O . GLY A 1 90 ? -8.044 13.552 -11.424 1.00 90.38 90 GLY A O 1
ATOM 688 N N . LEU A 1 91 ? -8.287 12.617 -9.411 1.00 89.19 91 LEU A N 1
ATOM 689 C CA . LEU A 1 91 ? -7.316 13.468 -8.711 1.00 89.19 91 LEU A CA 1
ATOM 690 C C . LEU A 1 91 ? -5.892 12.898 -8.768 1.00 89.19 91 LEU A C 1
ATOM 692 O O . LEU A 1 91 ? -4.950 13.509 -8.262 1.00 89.19 91 LEU A O 1
ATOM 696 N N . ALA A 1 92 ? -5.726 11.700 -9.332 1.00 83.69 92 ALA A N 1
ATOM 697 C CA . ALA A 1 92 ? -4.416 11.124 -9.571 1.00 83.69 92 ALA A CA 1
ATOM 698 C C . ALA A 1 92 ? -3.705 11.918 -10.672 1.00 83.69 92 ALA A C 1
ATOM 700 O O . ALA A 1 92 ? -4.180 12.001 -11.802 1.00 83.69 92 ALA A O 1
ATOM 701 N N . ARG A 1 93 ? -2.545 12.487 -10.342 1.00 78.69 93 ARG A N 1
ATOM 702 C CA . ARG A 1 93 ? -1.674 13.105 -11.340 1.00 78.69 93 ARG A CA 1
ATOM 703 C C . ARG A 1 93 ? -0.909 12.002 -12.055 1.00 78.69 93 ARG A C 1
ATOM 705 O O . ARG A 1 93 ? -0.079 11.335 -11.440 1.00 78.69 93 ARG A O 1
ATOM 712 N N . ALA A 1 94 ? -1.191 11.813 -13.338 1.00 76.12 94 ALA A N 1
ATOM 713 C CA . ALA A 1 94 ? -0.334 11.005 -14.186 1.00 76.12 94 ALA A CA 1
ATOM 714 C C . ALA A 1 94 ? 1.008 11.729 -14.342 1.00 76.12 94 ALA A C 1
ATOM 716 O O . ALA A 1 94 ? 1.052 12.905 -14.705 1.00 76.12 94 ALA A O 1
ATOM 717 N N . ARG A 1 95 ? 2.102 11.031 -14.046 1.00 74.06 95 ARG A N 1
ATOM 718 C CA . ARG A 1 95 ? 3.445 11.486 -14.390 1.00 74.06 95 ARG A CA 1
ATOM 719 C C . ARG A 1 95 ? 3.868 10.713 -15.628 1.00 74.06 95 ARG A C 1
ATOM 721 O O . ARG A 1 95 ? 3.992 9.494 -15.567 1.00 74.06 95 ARG A O 1
ATOM 728 N N . LEU A 1 96 ? 4.069 11.419 -16.736 1.00 73.62 96 LEU A N 1
ATOM 729 C CA . LEU A 1 96 ? 4.704 10.831 -17.907 1.00 73.62 96 LEU A CA 1
ATOM 730 C C . LEU A 1 96 ? 6.185 10.644 -17.581 1.00 73.62 96 LEU A C 1
ATOM 732 O O . LEU A 1 96 ? 6.878 11.601 -17.237 1.00 73.62 96 LEU A O 1
ATOM 736 N N . LEU A 1 97 ? 6.639 9.396 -17.618 1.00 67.69 97 LEU A N 1
ATOM 737 C CA . LEU A 1 97 ? 8.046 9.055 -17.480 1.00 67.69 97 LEU A CA 1
ATOM 738 C C . LEU A 1 97 ? 8.620 8.904 -18.889 1.00 67.69 97 LEU A C 1
ATOM 740 O O . LEU A 1 97 ? 8.172 8.012 -19.612 1.00 67.69 97 LEU A O 1
ATOM 744 N N . PRO A 1 98 ? 9.558 9.769 -19.311 1.00 64.38 98 PRO A N 1
ATOM 745 C CA . PRO A 1 98 ? 10.233 9.591 -20.584 1.00 64.38 98 PRO A CA 1
ATOM 746 C C . PRO A 1 98 ? 11.199 8.413 -20.443 1.00 64.38 98 PRO A C 1
ATOM 748 O O . PRO A 1 98 ? 12.314 8.557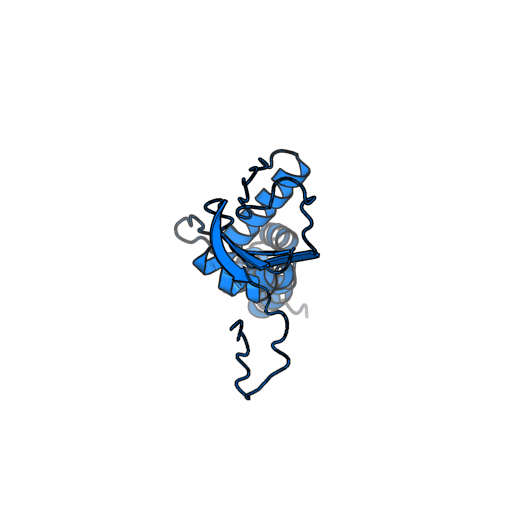 -19.950 1.00 64.38 98 PRO A O 1
ATOM 751 N N . PHE A 1 99 ? 10.749 7.219 -20.820 1.00 65.69 99 PHE A N 1
ATOM 752 C CA . PHE A 1 99 ? 11.622 6.053 -20.869 1.00 65.69 99 PHE A CA 1
ATOM 753 C C . PHE A 1 99 ? 12.455 6.116 -22.149 1.00 65.69 99 PHE A C 1
ATOM 755 O O . PHE A 1 99 ? 11.970 5.811 -23.237 1.00 65.69 99 PHE A O 1
ATOM 762 N N . GLU A 1 100 ? 13.719 6.517 -22.027 1.00 59.44 100 GLU A N 1
ATOM 763 C CA . GLU A 1 100 ? 14.673 6.443 -23.133 1.00 59.44 100 GLU A CA 1
ATOM 764 C C . GLU A 1 100 ? 15.174 5.004 -23.288 1.00 59.44 100 GLU A C 1
ATOM 766 O O . GLU A 1 100 ? 15.943 4.486 -22.475 1.00 59.44 100 GLU A O 1
ATOM 771 N N . MET A 1 101 ? 14.737 4.338 -24.354 1.00 56.94 101 MET A N 1
ATOM 772 C CA . MET A 1 101 ? 15.147 2.979 -24.714 1.00 56.94 101 MET A CA 1
ATOM 773 C C . MET A 1 101 ? 16.288 2.997 -25.741 1.00 56.94 101 MET A C 1
ATOM 775 O O . MET A 1 101 ? 16.224 2.331 -26.761 1.00 56.94 101 MET A O 1
ATOM 779 N N . GLY A 1 102 ? 17.359 3.748 -25.452 1.00 53.66 102 GLY A N 1
ATOM 780 C CA . GLY A 1 102 ? 18.598 3.749 -26.242 1.00 53.66 102 GLY A CA 1
ATOM 781 C C . GLY A 1 102 ? 18.411 4.101 -27.728 1.00 53.66 102 GLY A C 1
ATOM 782 O O . GLY A 1 102 ? 17.316 4.468 -28.155 1.00 53.66 102 GLY A O 1
ATOM 783 N N . PRO A 1 103 ? 19.481 4.032 -28.534 1.00 52.28 103 PRO A N 1
ATOM 784 C CA . PRO A 1 103 ? 19.381 4.283 -29.963 1.00 52.28 103 PRO A CA 1
ATOM 785 C C . PRO A 1 103 ? 18.650 3.113 -30.629 1.00 52.28 103 PRO A C 1
ATOM 787 O O . PRO A 1 103 ? 19.237 2.074 -30.919 1.00 52.28 103 PRO A O 1
ATOM 790 N N . THR A 1 104 ? 17.355 3.274 -30.883 1.00 53.19 104 THR A N 1
ATOM 791 C CA . THR A 1 104 ? 16.697 2.509 -31.943 1.00 53.19 104 THR A CA 1
ATOM 792 C C . THR A 1 104 ? 17.159 3.115 -33.262 1.00 53.19 104 THR A C 1
ATOM 794 O O . THR A 1 104 ? 17.108 4.333 -33.444 1.00 53.19 104 THR A O 1
ATOM 797 N N . ALA A 1 105 ? 17.672 2.292 -34.181 1.00 52.41 105 ALA A N 1
ATOM 798 C CA . ALA A 1 105 ? 17.854 2.740 -35.557 1.00 52.41 105 ALA A CA 1
ATOM 799 C C . ALA A 1 105 ? 16.513 3.331 -36.020 1.00 52.41 105 ALA A C 1
ATOM 801 O O . ALA A 1 105 ? 15.473 2.715 -35.784 1.00 52.41 105 ALA A O 1
ATOM 802 N N . ALA A 1 106 ? 16.550 4.531 -36.603 1.00 50.75 106 ALA A N 1
ATOM 803 C CA . ALA A 1 106 ? 15.429 5.463 -36.782 1.00 50.75 106 ALA A CA 1
ATOM 804 C C . ALA A 1 106 ? 14.203 4.945 -37.581 1.00 50.75 106 ALA A C 1
ATOM 806 O O . ALA A 1 106 ? 13.335 5.731 -37.949 1.00 50.75 106 ALA A O 1
ATOM 807 N N . SER A 1 107 ? 14.116 3.646 -37.867 1.00 48.06 107 SER A N 1
ATOM 808 C CA . SER A 1 107 ? 13.122 3.006 -38.726 1.00 48.06 107 SER A CA 1
ATOM 809 C C . SER A 1 107 ? 12.346 1.838 -38.098 1.00 48.06 107 SER A C 1
ATOM 811 O O . SER A 1 107 ? 11.434 1.338 -38.753 1.00 48.06 107 SER A O 1
ATOM 813 N N . SER A 1 108 ? 12.640 1.386 -36.869 1.00 52.19 108 SER A N 1
ATOM 814 C CA . SER A 1 108 ? 11.897 0.262 -36.261 1.00 52.19 108 SER A CA 1
ATOM 815 C C . SER A 1 108 ? 10.821 0.749 -35.282 1.00 52.19 108 SER A C 1
ATOM 817 O O . SER A 1 108 ? 11.164 1.452 -34.327 1.00 52.19 108 SER A O 1
ATOM 819 N N . PRO A 1 109 ? 9.535 0.377 -35.456 1.00 55.72 109 PRO A N 1
ATOM 820 C CA . PRO A 1 109 ? 8.496 0.703 -34.487 1.00 55.72 109 PRO A CA 1
ATOM 821 C C . PRO A 1 109 ? 8.822 0.068 -33.131 1.00 55.72 109 PRO A C 1
ATOM 823 O O . PRO A 1 109 ? 9.163 -1.109 -33.034 1.00 55.72 109 PRO A O 1
ATOM 826 N N . PHE A 1 110 ? 8.726 0.875 -32.079 1.00 63.47 110 PHE A N 1
ATOM 827 C CA . PHE A 1 110 ? 8.904 0.458 -30.694 1.00 63.47 110 PHE A CA 1
ATOM 828 C C . PHE A 1 110 ? 7.874 -0.616 -30.315 1.00 63.47 110 PHE A C 1
ATOM 830 O O . PHE A 1 110 ? 6.669 -0.374 -30.397 1.00 63.47 110 PHE A O 1
ATOM 837 N N . PHE A 1 111 ? 8.344 -1.779 -29.855 1.00 66.88 111 PHE A N 1
ATOM 838 C CA . PHE A 1 111 ? 7.485 -2.830 -29.314 1.00 66.88 111 PHE A CA 1
ATOM 839 C C . PHE A 1 111 ? 8.047 -3.373 -27.995 1.00 66.88 111 PHE A C 1
ATOM 841 O O . PHE A 1 111 ? 9.171 -3.880 -27.936 1.00 66.88 111 PHE A O 1
ATOM 848 N N . VAL A 1 112 ? 7.251 -3.263 -26.930 1.00 74.06 112 VAL A N 1
ATOM 849 C CA . VAL A 1 112 ? 7.508 -3.918 -25.641 1.00 74.06 112 VAL A CA 1
ATOM 850 C C . VAL A 1 112 ? 6.799 -5.261 -25.672 1.00 74.06 112 VAL A C 1
ATOM 852 O O . VAL A 1 112 ? 5.578 -5.311 -25.787 1.00 74.06 112 VAL A O 1
ATOM 855 N N . VAL A 1 113 ? 7.570 -6.342 -25.576 1.00 81.19 113 VAL A N 1
ATOM 856 C CA . VAL A 1 113 ? 7.042 -7.714 -25.576 1.00 81.19 113 VAL A CA 1
ATOM 857 C C . VAL A 1 113 ? 6.661 -8.142 -24.160 1.00 81.19 113 VAL A C 1
ATOM 859 O O . VAL A 1 113 ? 5.719 -8.907 -23.974 1.00 81.19 113 VAL A O 1
ATOM 862 N N . SER A 1 114 ? 7.381 -7.646 -23.151 1.00 85.56 114 SER A N 1
ATOM 863 C CA . SER A 1 114 ? 7.154 -8.000 -21.752 1.00 85.56 114 SER A CA 1
ATOM 864 C C . SER A 1 114 ? 7.387 -6.823 -20.811 1.00 85.56 114 SER A C 1
ATOM 866 O O . SER A 1 114 ? 8.233 -5.957 -21.047 1.00 85.56 114 SER A O 1
ATOM 868 N N . LEU A 1 115 ? 6.613 -6.805 -19.726 1.00 90.25 115 LEU A N 1
ATOM 869 C CA . LEU A 1 115 ? 6.666 -5.792 -18.682 1.00 90.25 115 LEU A CA 1
ATOM 870 C C . LEU A 1 115 ? 6.499 -6.462 -17.320 1.00 90.25 115 LEU A C 1
ATOM 872 O O . LEU A 1 115 ? 5.579 -7.257 -17.131 1.00 90.25 115 LEU A O 1
ATOM 876 N N . ALA A 1 116 ? 7.357 -6.100 -16.371 1.00 88.94 116 ALA A N 1
ATOM 877 C CA . ALA A 1 116 ? 7.206 -6.460 -14.967 1.00 88.94 116 ALA A CA 1
ATOM 878 C C . ALA A 1 116 ? 7.410 -5.224 -14.090 1.00 88.94 116 ALA A C 1
ATOM 880 O O . ALA A 1 116 ? 8.277 -4.392 -14.361 1.00 88.94 116 ALA A O 1
ATOM 881 N N . VAL A 1 117 ? 6.600 -5.105 -13.042 1.00 87.31 117 VAL A N 1
ATOM 882 C CA . VAL A 1 117 ? 6.729 -4.056 -12.030 1.00 87.31 117 VAL A CA 1
ATOM 883 C C . VAL A 1 117 ? 6.900 -4.735 -10.690 1.00 87.31 117 VAL A C 1
ATOM 885 O O . VAL A 1 117 ? 6.027 -5.498 -10.279 1.00 87.31 117 VA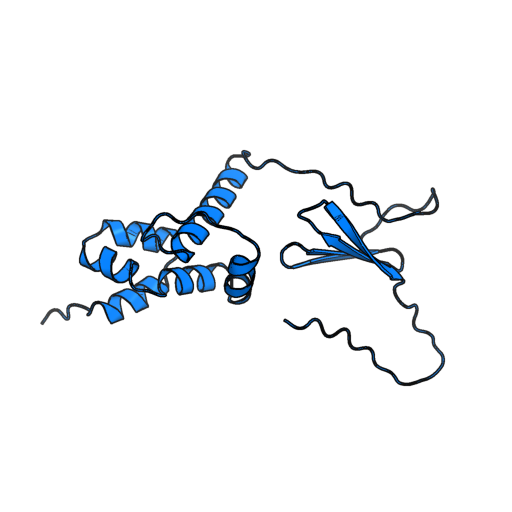L A O 1
ATOM 888 N N . ASP A 1 118 ? 7.998 -4.422 -10.016 1.00 80.94 118 ASP A N 1
ATOM 889 C CA . ASP A 1 118 ? 8.215 -4.821 -8.635 1.00 80.94 118 ASP A CA 1
ATOM 890 C C . ASP A 1 118 ? 8.729 -3.630 -7.831 1.00 80.94 118 ASP A C 1
ATOM 892 O O . ASP A 1 118 ? 9.816 -3.090 -8.060 1.00 80.94 118 ASP A O 1
ATOM 896 N N . GLY A 1 119 ? 7.892 -3.170 -6.907 1.00 77.81 119 GLY A N 1
ATOM 897 C CA . GLY A 1 119 ? 8.215 -2.025 -6.083 1.00 77.81 119 GLY A CA 1
ATOM 898 C C . GLY A 1 119 ? 8.467 -0.747 -6.893 1.00 77.81 119 GLY A C 1
ATOM 899 O O . GLY A 1 119 ? 7.588 -0.308 -7.638 1.00 77.81 119 GLY A O 1
ATOM 900 N N . PRO A 1 120 ? 9.642 -0.099 -6.747 1.00 82.94 120 PRO A N 1
ATOM 901 C CA . PRO A 1 120 ? 9.980 1.081 -7.526 1.00 82.94 120 PRO A CA 1
ATOM 902 C C . PRO A 1 120 ? 10.572 0.728 -8.896 1.00 82.94 120 PRO A C 1
ATOM 904 O O . PRO A 1 120 ? 10.973 1.637 -9.616 1.00 82.94 120 PRO A O 1
ATOM 907 N N . TRP A 1 121 ? 10.685 -0.552 -9.245 1.00 87.38 121 TRP A N 1
ATOM 908 C CA . TRP A 1 121 ? 11.380 -0.997 -10.441 1.00 87.38 121 TRP A CA 1
ATOM 909 C C . TRP A 1 121 ? 10.400 -1.386 -11.539 1.00 87.38 121 TRP A C 1
ATOM 911 O O . TRP A 1 121 ? 9.401 -2.065 -11.305 1.00 87.38 121 TRP A O 1
ATOM 921 N N . LEU A 1 122 ? 10.719 -0.965 -12.757 1.00 88.56 122 LEU A N 1
ATOM 922 C CA . LEU A 1 122 ? 10.039 -1.358 -13.980 1.00 88.56 122 LEU A CA 1
ATOM 923 C C . LEU A 1 122 ? 11.044 -2.066 -14.886 1.00 88.56 122 LEU A C 1
ATOM 925 O O . LEU A 1 122 ? 12.007 -1.450 -15.345 1.00 88.56 122 LEU A O 1
ATOM 929 N N . ALA A 1 123 ? 10.800 -3.341 -15.162 1.00 89.00 123 ALA A N 1
ATOM 930 C CA . ALA A 1 123 ? 11.538 -4.104 -16.155 1.00 89.00 123 ALA A CA 1
ATOM 931 C C . ALA A 1 123 ? 10.761 -4.125 -17.477 1.00 89.00 123 ALA A C 1
ATOM 933 O O . ALA A 1 123 ? 9.573 -4.453 -17.500 1.00 89.00 123 ALA A O 1
ATOM 934 N N . LEU A 1 124 ? 11.437 -3.783 -18.574 1.00 86.75 124 LEU A N 1
ATOM 935 C CA . LEU A 1 124 ? 10.885 -3.799 -19.931 1.00 86.75 124 LEU A CA 1
ATOM 936 C C . LEU A 1 124 ? 11.744 -4.687 -20.830 1.00 86.75 124 LEU A C 1
ATOM 938 O O . LEU A 1 124 ? 12.956 -4.471 -20.927 1.00 86.75 124 LEU A O 1
ATOM 942 N N . GLY A 1 125 ? 11.113 -5.643 -21.510 1.00 82.81 125 GLY A N 1
ATOM 943 C CA . GLY A 1 125 ? 11.734 -6.481 -22.534 1.00 82.81 125 GLY A CA 1
ATOM 944 C C . GLY A 1 125 ? 11.264 -6.101 -23.938 1.00 82.81 125 GLY A C 1
ATOM 945 O O . GLY A 1 125 ? 10.061 -6.020 -24.200 1.00 82.81 125 GLY A O 1
ATOM 946 N N . GLY A 1 126 ? 12.203 -5.884 -24.858 1.00 76.00 126 GLY A N 1
ATOM 947 C CA . GLY A 1 126 ? 11.912 -5.560 -26.259 1.00 76.00 126 GLY A CA 1
ATOM 948 C C . GLY A 1 126 ? 13.167 -5.578 -27.134 1.00 76.00 126 GLY A C 1
ATOM 949 O O . GLY A 1 126 ? 14.266 -5.396 -26.624 1.00 76.00 126 GLY A O 1
ATOM 950 N N . HIS A 1 127 ? 13.009 -5.837 -28.439 1.00 69.00 127 HIS A N 1
ATOM 951 C CA . HIS A 1 127 ? 14.072 -5.837 -29.467 1.00 69.00 127 HIS A CA 1
ATOM 952 C C . HIS A 1 127 ? 15.447 -6.348 -29.006 1.00 69.00 127 HIS A C 1
ATOM 954 O O . HIS A 1 127 ? 16.465 -5.682 -29.167 1.00 69.00 127 HIS A O 1
ATOM 960 N N . GLY A 1 128 ? 15.477 -7.544 -28.419 1.00 70.94 128 GLY A N 1
ATOM 961 C CA . GLY A 1 128 ? 16.739 -8.164 -28.034 1.00 70.94 128 GLY A CA 1
ATOM 962 C C . GLY A 1 128 ? 17.447 -7.456 -26.880 1.00 70.94 128 GLY A C 1
ATOM 963 O O . GLY A 1 128 ? 18.656 -7.593 -26.764 1.00 70.94 128 GLY A O 1
ATOM 964 N N . HIS A 1 129 ? 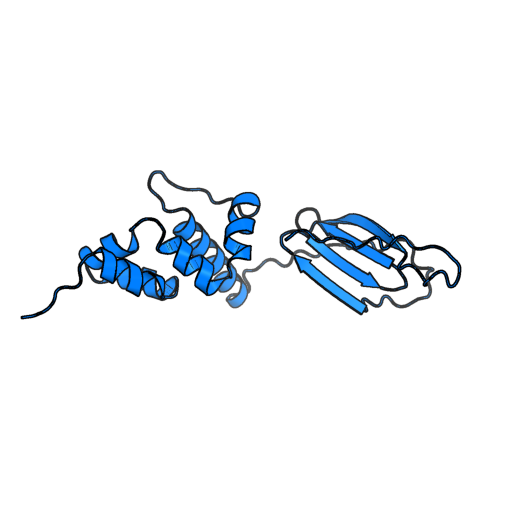16.728 -6.725 -26.024 1.00 76.94 129 HIS A N 1
ATOM 965 C CA . HIS A 1 129 ? 17.237 -6.170 -24.774 1.00 76.94 129 HIS A CA 1
ATOM 966 C C . HIS A 1 129 ? 16.221 -6.299 -23.635 1.00 76.94 129 HIS A C 1
ATOM 968 O O . HIS A 1 129 ? 15.006 -6.297 -23.842 1.00 76.94 129 HIS A O 1
ATOM 974 N N . VAL A 1 130 ? 16.743 -6.339 -22.412 1.00 85.38 130 VAL A N 1
ATOM 975 C CA . VAL A 1 130 ? 15.990 -6.102 -21.179 1.00 85.38 130 VAL A CA 1
ATOM 976 C C . VAL A 1 130 ? 16.543 -4.837 -20.540 1.00 85.38 130 VAL A C 1
ATOM 978 O O . VAL A 1 130 ? 17.756 -4.632 -20.496 1.00 85.38 130 VAL A O 1
ATOM 981 N N . SER A 1 131 ? 15.660 -3.964 -20.068 1.00 84.81 131 SER A N 1
ATOM 982 C CA . SER A 1 131 ? 16.030 -2.732 -19.373 1.00 84.81 131 SER A CA 1
ATOM 983 C C . SER A 1 131 ? 15.319 -2.630 -18.034 1.00 84.81 131 SER A C 1
ATOM 985 O O . SER A 1 131 ? 14.170 -3.049 -17.908 1.00 84.81 131 SER A O 1
ATOM 987 N N . LEU A 1 132 ? 16.012 -2.064 -17.048 1.00 88.50 132 LEU A N 1
ATOM 988 C CA . LEU A 1 132 ? 15.484 -1.801 -15.716 1.00 88.50 132 LEU A CA 1
ATOM 989 C C . LEU A 1 132 ? 15.442 -0.293 -15.476 1.00 88.50 132 LEU A C 1
ATOM 991 O O . LEU A 1 132 ? 16.446 0.408 -15.644 1.00 88.50 132 LEU A O 1
ATOM 995 N N . HIS A 1 133 ? 14.282 0.193 -15.055 1.00 87.31 133 HIS A N 1
ATOM 996 C CA . HIS A 1 133 ? 14.008 1.602 -14.800 1.00 87.31 133 HIS A CA 1
ATOM 997 C C . HIS A 1 133 ? 13.562 1.802 -13.357 1.00 87.31 133 HIS A C 1
ATOM 999 O O . HIS A 1 133 ? 12.768 1.022 -12.835 1.00 87.31 133 HIS A O 1
ATOM 1005 N N . ASP A 1 134 ? 14.035 2.871 -12.723 1.00 87.06 134 ASP A N 1
ATOM 1006 C CA . ASP A 1 134 ? 13.523 3.319 -11.429 1.00 87.06 134 ASP A CA 1
ATOM 1007 C C . ASP A 1 134 ? 12.339 4.266 -11.648 1.00 87.06 134 ASP A C 1
ATOM 1009 O O . ASP A 1 134 ? 12.496 5.390 -12.125 1.00 87.06 134 ASP A O 1
ATOM 1013 N N . LEU A 1 135 ? 11.139 3.837 -11.265 1.00 85.06 135 LEU A N 1
ATOM 1014 C CA . LEU A 1 135 ? 9.894 4.596 -11.380 1.00 85.06 135 LEU A CA 1
ATOM 1015 C C . LEU A 1 135 ? 9.905 5.887 -10.549 1.00 85.06 135 LEU A C 1
ATOM 1017 O O . LEU A 1 135 ? 9.191 6.839 -10.876 1.00 85.06 135 LEU A O 1
ATOM 1021 N N . ARG A 1 136 ? 10.726 5.965 -9.491 1.00 82.81 136 ARG A N 1
ATOM 1022 C CA . ARG A 1 136 ? 10.827 7.168 -8.648 1.00 82.81 136 ARG A CA 1
ATOM 1023 C C . ARG A 1 136 ? 11.509 8.299 -9.396 1.00 82.81 136 ARG A C 1
ATOM 1025 O O . ARG A 1 136 ? 11.001 9.424 -9.411 1.00 82.81 136 ARG A O 1
ATOM 1032 N N . THR A 1 137 ? 12.619 8.000 -10.060 1.00 82.19 137 THR A N 1
ATOM 1033 C CA . THR A 1 137 ? 13.430 8.978 -10.800 1.00 82.19 137 THR A CA 1
ATOM 1034 C C . THR A 1 137 ? 13.069 9.058 -12.283 1.00 82.19 137 THR A C 1
ATOM 1036 O O . THR A 1 137 ? 13.337 10.073 -12.915 1.00 82.19 137 THR A O 1
ATOM 1039 N N . GLY A 1 138 ? 12.413 8.032 -12.830 1.00 79.00 138 GLY A N 1
ATOM 1040 C CA . GLY A 1 138 ? 12.164 7.876 -14.263 1.00 79.00 138 GLY A CA 1
ATOM 1041 C C . GLY A 1 138 ? 13.409 7.502 -15.066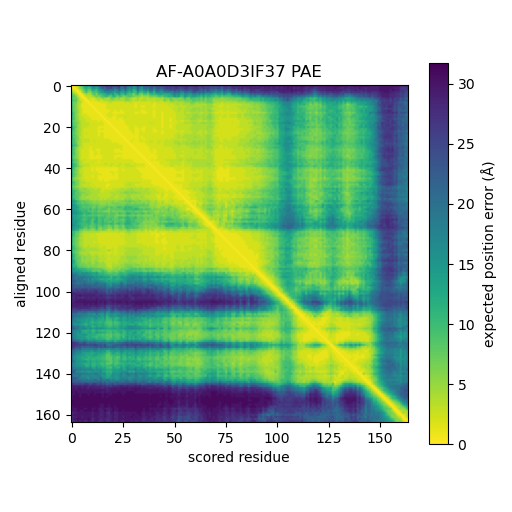 1.00 79.00 138 GLY A C 1
ATOM 1042 O O . GLY A 1 138 ? 13.370 7.571 -16.289 1.00 79.00 138 GLY A O 1
ATOM 1043 N N . LYS A 1 139 ? 14.521 7.161 -14.404 1.00 82.69 139 LYS A N 1
ATOM 1044 C CA . LYS A 1 139 ? 15.797 6.891 -15.068 1.00 82.69 139 LYS A CA 1
ATOM 1045 C C . LYS A 1 139 ? 15.962 5.404 -15.353 1.00 82.69 139 LYS A C 1
ATOM 1047 O O . LYS A 1 139 ? 15.612 4.562 -14.526 1.00 82.69 139 LYS A O 1
ATOM 1052 N N . ARG A 1 140 ? 16.584 5.096 -16.492 1.00 85.56 140 ARG A N 1
ATOM 1053 C CA . ARG A 1 140 ? 17.103 3.759 -16.779 1.00 85.56 140 ARG A CA 1
ATOM 1054 C C . ARG A 1 140 ? 18.357 3.523 -15.947 1.00 85.56 140 ARG A C 1
ATOM 1056 O O . ARG A 1 140 ? 19.330 4.262 -16.076 1.00 85.56 140 ARG A O 1
ATOM 1063 N N . CYS A 1 141 ? 18.326 2.499 -15.108 1.00 86.06 141 CYS A N 1
ATOM 1064 C CA . CYS A 1 141 ? 19.441 2.148 -14.231 1.00 86.06 141 CYS A CA 1
ATOM 1065 C C . CYS A 1 141 ? 20.316 1.052 -14.837 1.00 86.06 141 CYS A C 1
ATOM 1067 O O . CYS A 1 141 ? 21.490 0.949 -14.495 1.00 86.06 141 CYS A O 1
ATOM 1069 N N . TRP A 1 142 ? 19.750 0.236 -15.728 1.00 85.06 142 TRP A N 1
ATOM 1070 C CA . TRP A 1 142 ? 20.444 -0.911 -16.294 1.00 85.06 142 TRP A CA 1
ATOM 1071 C C . TRP A 1 142 ? 19.833 -1.342 -17.633 1.00 85.06 142 TRP A C 1
ATOM 1073 O O . TRP A 1 142 ? 18.637 -1.151 -17.873 1.00 85.06 142 TRP A O 1
ATOM 1083 N N . GLN A 1 143 ? 20.656 -1.922 -18.507 1.00 84.88 143 GLN A N 1
ATOM 1084 C CA . GLN A 1 143 ? 20.237 -2.533 -19.766 1.00 84.88 143 GLN A CA 1
ATOM 1085 C C . GLN A 1 143 ? 21.198 -3.662 -20.145 1.00 84.88 143 GLN A C 1
ATOM 1087 O O . GLN A 1 143 ? 22.411 -3.502 -20.024 1.00 84.88 143 GLN A O 1
ATOM 1092 N N . GLN A 1 144 ? 20.663 -4.756 -20.681 1.00 81.44 144 GLN A N 1
ATOM 1093 C CA . GLN A 1 144 ? 21.449 -5.850 -21.246 1.00 81.44 144 GLN A CA 1
ATOM 1094 C C . GLN A 1 144 ? 20.828 -6.330 -22.560 1.00 81.44 144 GLN A C 1
ATOM 1096 O O . GLN A 1 144 ? 19.602 -6.325 -22.689 1.00 81.44 144 GLN A O 1
ATOM 1101 N N . PRO A 1 145 ? 21.633 -6.744 -23.552 1.00 77.56 145 PRO A N 1
ATOM 1102 C CA . PRO A 1 145 ? 21.146 -7.560 -24.655 1.00 77.56 145 PRO A CA 1
ATOM 1103 C C . PRO A 1 145 ? 20.489 -8.841 -24.138 1.00 77.56 145 PRO A C 1
ATOM 1105 O O . PRO A 1 145 ? 21.030 -9.535 -23.283 1.00 77.56 145 PRO A O 1
ATOM 1108 N N . HIS A 1 146 ? 19.327 -9.173 -24.679 1.00 66.44 146 HIS A N 1
ATOM 1109 C CA . HIS A 1 146 ? 18.804 -10.522 -24.636 1.00 66.44 146 HIS A CA 1
ATOM 1110 C C . HIS A 1 146 ? 19.858 -11.395 -25.309 1.00 66.44 146 HIS A C 1
ATOM 1112 O O . HIS A 1 146 ? 20.171 -11.179 -26.481 1.00 66.44 146 HIS A O 1
ATOM 1118 N N . ALA A 1 147 ? 20.447 -12.336 -24.575 1.00 57.62 147 ALA A N 1
ATOM 1119 C CA . ALA A 1 147 ? 21.325 -13.310 -25.193 1.00 57.62 147 ALA A CA 1
ATOM 1120 C C . ALA A 1 147 ? 20.519 -13.993 -26.310 1.00 57.62 147 ALA A C 1
ATOM 1122 O O . ALA A 1 147 ? 19.533 -14.683 -26.046 1.00 57.62 147 ALA A O 1
ATOM 1123 N N . ALA A 1 148 ? 20.885 -13.763 -27.573 1.00 48.47 148 ALA A N 1
ATOM 1124 C CA . ALA A 1 148 ? 20.666 -14.801 -28.563 1.00 48.47 148 ALA A CA 1
ATOM 1125 C C . ALA A 1 148 ? 21.470 -15.980 -28.024 1.00 48.47 148 ALA A C 1
ATOM 1127 O O . ALA A 1 148 ? 22.649 -15.796 -27.718 1.00 48.47 148 ALA A O 1
ATOM 1128 N N . SER A 1 149 ? 20.826 -17.125 -27.791 1.00 42.78 149 SER A N 1
ATOM 1129 C CA . SER A 1 149 ? 21.527 -18.314 -27.320 1.00 42.78 149 SER A CA 1
ATOM 1130 C C . SER A 1 149 ? 22.770 -18.491 -28.186 1.00 42.78 149 SER A C 1
ATOM 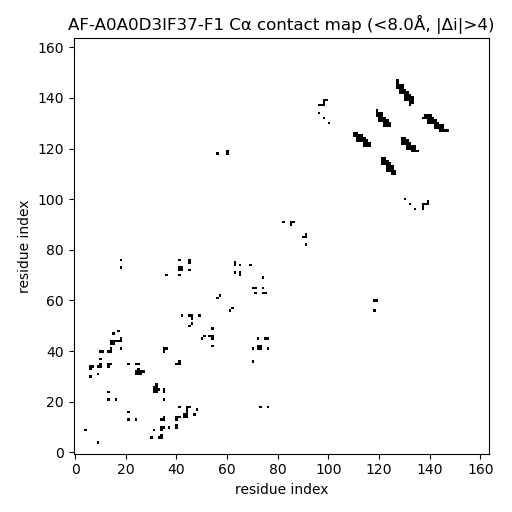1132 O O . SER A 1 149 ? 22.649 -18.714 -29.394 1.00 42.78 149 SER A O 1
ATOM 1134 N N . ALA A 1 150 ? 23.952 -18.338 -27.594 1.00 39.03 150 ALA A N 1
ATOM 1135 C CA . ALA A 1 150 ? 25.166 -18.806 -28.218 1.00 39.03 150 ALA A CA 1
ATOM 1136 C C . ALA A 1 150 ? 24.996 -20.324 -28.313 1.00 39.03 150 ALA A C 1
ATOM 1138 O O . ALA A 1 150 ? 25.171 -21.052 -27.340 1.00 39.03 150 ALA A O 1
ATOM 1139 N N . ALA A 1 151 ? 24.532 -20.798 -29.468 1.00 41.22 151 ALA A N 1
ATOM 1140 C CA . ALA A 1 151 ? 24.663 -22.189 -29.843 1.00 41.22 151 ALA A CA 1
ATOM 1141 C C . ALA A 1 151 ? 26.166 -22.431 -30.001 1.00 41.22 151 ALA A C 1
ATOM 1143 O O . ALA A 1 151 ? 26.736 -22.189 -31.062 1.00 41.22 151 ALA A O 1
ATOM 1144 N N . GLY A 1 152 ? 26.818 -22.791 -28.900 1.00 39.81 152 GLY A N 1
ATOM 1145 C CA . GLY A 1 152 ? 28.255 -22.994 -28.868 1.00 39.81 152 GLY A CA 1
ATOM 1146 C C . GLY A 1 152 ? 28.842 -22.801 -27.481 1.00 39.81 152 GLY A C 1
ATOM 1147 O O . GLY A 1 152 ? 29.326 -21.719 -27.180 1.00 39.81 152 GLY A O 1
ATOM 1148 N N . SER A 1 153 ? 28.879 -23.909 -26.740 1.00 39.91 153 SER A N 1
ATOM 1149 C CA . SER A 1 153 ? 29.870 -24.227 -25.707 1.00 39.91 153 SER A CA 1
ATOM 1150 C C . SER A 1 153 ? 29.737 -23.550 -24.333 1.00 39.91 153 SER A C 1
ATOM 1152 O O . SER A 1 153 ? 29.751 -22.336 -24.176 1.00 39.91 153 SER A O 1
ATOM 1154 N N . ASP A 1 154 ? 29.699 -24.461 -23.359 1.00 36.84 154 ASP A N 1
ATOM 1155 C CA . ASP A 1 154 ? 30.086 -24.368 -21.954 1.00 36.84 154 ASP A CA 1
ATOM 1156 C C . ASP A 1 154 ? 29.065 -23.854 -20.932 1.00 36.84 154 ASP A C 1
ATOM 1158 O O . ASP A 1 154 ? 28.883 -22.666 -20.674 1.00 36.84 154 ASP A O 1
ATOM 1162 N N . ASP A 1 155 ? 28.434 -24.860 -20.313 1.00 43.75 155 ASP A N 1
ATOM 1163 C CA . ASP A 1 155 ? 28.027 -24.955 -18.911 1.00 43.75 155 ASP A CA 1
ATOM 1164 C C . ASP A 1 155 ? 28.518 -23.808 -18.021 1.00 43.75 155 ASP A C 1
ATOM 1166 O O . ASP A 1 155 ? 29.593 -23.843 -17.424 1.00 43.75 155 ASP A O 1
ATOM 1170 N N . SER A 1 156 ? 27.667 -22.801 -17.866 1.00 37.47 156 SER A N 1
ATOM 1171 C CA . SER A 1 156 ? 27.592 -21.947 -16.684 1.00 37.47 156 SER A CA 1
ATOM 1172 C C . SER A 1 156 ? 26.219 -21.297 -16.688 1.00 37.47 156 SER A C 1
ATOM 1174 O O . SER A 1 156 ? 26.007 -20.206 -17.215 1.00 37.47 156 SER A O 1
ATOM 1176 N N . ALA A 1 157 ? 25.247 -22.018 -16.133 1.00 36.00 157 ALA A N 1
ATOM 1177 C CA . ALA A 1 157 ? 23.922 -21.501 -15.850 1.00 36.00 157 ALA A CA 1
ATOM 1178 C C . ALA A 1 157 ? 24.033 -20.286 -14.912 1.00 36.00 157 ALA A C 1
ATOM 1180 O O . ALA A 1 157 ? 24.013 -20.416 -13.689 1.00 36.00 157 ALA A O 1
ATOM 1181 N N . HIS A 1 158 ? 24.113 -19.082 -15.479 1.00 35.59 158 HIS A N 1
ATOM 1182 C CA . HIS A 1 158 ? 23.802 -17.855 -14.759 1.00 35.59 158 HIS A CA 1
ATOM 1183 C C . HIS A 1 158 ? 22.284 -17.773 -14.596 1.00 35.59 158 HIS A C 1
ATOM 1185 O O . HIS A 1 158 ? 21.582 -17.038 -15.287 1.00 35.59 158 HIS A O 1
ATOM 1191 N N . LEU A 1 159 ? 21.785 -18.582 -13.661 1.00 31.89 159 LEU A N 1
ATOM 1192 C CA . LEU A 1 159 ? 20.523 -18.350 -12.983 1.00 31.89 159 LEU A CA 1
ATOM 1193 C C . LEU A 1 159 ? 20.567 -16.923 -12.434 1.00 31.89 159 LEU A C 1
ATOM 1195 O O . LEU A 1 159 ? 21.264 -16.636 -11.460 1.00 31.89 159 LEU A O 1
ATOM 1199 N N . VAL A 1 160 ? 19.825 -16.020 -13.073 1.00 37.00 160 VAL A N 1
ATOM 1200 C CA . VAL A 1 160 ? 19.437 -14.754 -12.457 1.00 37.00 160 VAL A CA 1
ATOM 1201 C C . VAL A 1 160 ? 18.517 -15.127 -11.301 1.00 37.00 160 VAL A C 1
ATOM 1203 O O . VAL A 1 160 ? 17.306 -15.270 -11.455 1.00 37.00 160 VAL A O 1
ATOM 1206 N N . SER A 1 161 ? 19.126 -15.358 -10.142 1.00 30.14 161 SER A N 1
ATOM 1207 C CA . SER A 1 161 ? 18.436 -15.431 -8.868 1.00 30.14 161 SER A CA 1
ATOM 1208 C C . SER A 1 161 ? 17.874 -14.042 -8.588 1.00 30.14 161 SER A C 1
ATOM 1210 O O . SER A 1 161 ? 18.553 -13.192 -8.013 1.00 30.14 161 SER A O 1
ATOM 1212 N N . MET A 1 162 ? 16.634 -13.795 -9.010 1.00 32.34 162 MET A N 1
ATOM 1213 C CA . MET A 1 162 ? 15.799 -12.813 -8.328 1.00 32.34 162 MET A CA 1
ATOM 1214 C C . MET A 1 162 ? 15.550 -13.373 -6.930 1.00 32.34 162 MET A C 1
ATOM 1216 O O . MET A 1 162 ? 14.674 -14.209 -6.728 1.00 32.34 162 MET A O 1
ATOM 1220 N N . VAL A 1 163 ? 16.413 -12.984 -5.991 1.00 29.14 163 VAL A N 1
ATOM 1221 C CA . VAL A 1 163 ? 16.167 -13.203 -4.569 1.00 29.14 163 VAL A CA 1
ATOM 1222 C C . VAL A 1 163 ? 14.960 -12.342 -4.208 1.00 29.14 163 VAL A C 1
ATOM 1224 O O . VAL A 1 163 ? 14.988 -11.126 -4.401 1.00 29.14 163 VAL A O 1
ATOM 1227 N N . THR A 1 164 ? 13.908 -13.036 -3.783 1.00 41.06 164 THR A N 1
ATOM 1228 C CA . THR A 1 164 ? 12.642 -12.538 -3.230 1.00 41.06 164 THR A CA 1
ATOM 1229 C C . THR A 1 164 ? 12.835 -11.653 -2.012 1.00 41.06 164 THR A C 1
ATOM 1231 O O . THR A 1 164 ? 13.701 -12.023 -1.184 1.00 41.06 164 THR A O 1
#

InterPro domains:
  IPR001810 F-box domain [PF12937] (10-46)
  IPR036047 F-box-like domain superfamily [SSF81383] (8-81)

Secondary structure (DSSP, 8-state):
------HHHHHHHHHTS-HHHHHHHTTT-HHHHHHTTSTTHHHHHHHHHHHHHHHHHHHHHS--PPPTT--HHHHHHHHHHHHHHHHHTT---------------TTSPP---EEEEETTEEEEEETTEEEEEETTTTEEEEEEE------S------------